Protein AF-A0A7S1SCW0-F1 (afdb_monomer_lite)

Organism: Alexandrium catenella (NCBI:txid2925)

pLDDT: mean 75.14, std 17.39, range [41.94, 94.69]

Sequence (106 aa):
EAFGQMVAASLQNSKWDKRAQALKAVSSVLKGLEVQGRAPPGSTGALGKGLRLHDRTVCWRTGCLLLNLALRDKVIPLRLAALELFLDTFSNSAVGGMPQAEVRLA

Secondary structure (DSSP, 8-state):
-TT-HHHHHHHT-SSHHHHHHHHHHHHHHHHHHHHHHTSPTT---SSSS---HHHHHHHHHHHHHHHHHHTT-S-HHHHHHHHHHHHHHHHTTSSS---HHHHT--

Structure (mmCIF, N/CA/C/O backbone):
data_AF-A0A7S1SCW0-F1
#
_entry.id   AF-A0A7S1SCW0-F1
#
loop_
_atom_site.group_PDB
_atom_site.id
_atom_site.type_symbol
_atom_site.label_atom_id
_atom_site.label_alt_id
_atom_site.label_comp_id
_atom_site.label_asym_id
_atom_site.label_entity_id
_atom_site.label_seq_id
_atom_site.pdbx_PDB_ins_code
_atom_site.Cartn_x
_atom_site.Cartn_y
_atom_site.Cartn_z
_atom_site.occupancy
_atom_site.B_iso_or_equiv
_atom_site.auth_seq_id
_atom_site.auth_comp_id
_atom_site.auth_asym_id
_atom_site.aut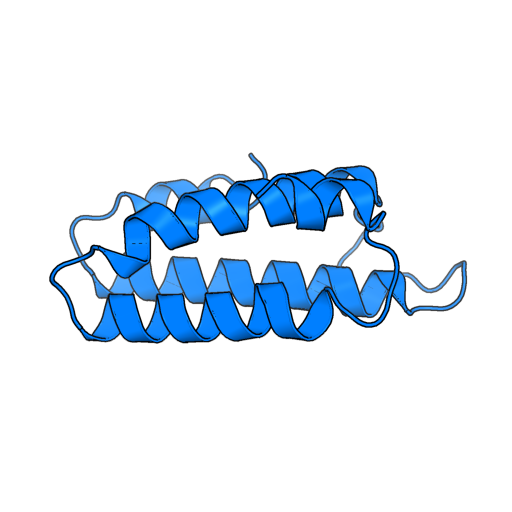h_atom_id
_atom_site.pdbx_PDB_model_num
ATOM 1 N N . GLU A 1 1 ? 1.843 -14.597 0.367 1.00 62.81 1 GLU A N 1
ATOM 2 C CA . GLU A 1 1 ? 3.040 -14.998 -0.407 1.00 62.81 1 GLU A CA 1
ATOM 3 C C . GLU A 1 1 ? 3.759 -13.814 -1.052 1.00 62.81 1 GLU A C 1
ATOM 5 O O . GLU A 1 1 ? 4.902 -13.606 -0.681 1.00 62.81 1 GLU A O 1
ATOM 10 N N . ALA A 1 2 ? 3.116 -12.979 -1.884 1.00 76.25 2 ALA A N 1
ATOM 11 C CA . ALA A 1 2 ? 3.779 -11.880 -2.621 1.00 76.25 2 ALA A CA 1
ATOM 12 C C . ALA A 1 2 ? 4.570 -10.855 -1.771 1.00 76.25 2 ALA A C 1
ATOM 14 O O . ALA A 1 2 ? 5.662 -10.450 -2.149 1.00 76.25 2 ALA A O 1
ATOM 15 N N . PHE A 1 3 ? 4.051 -10.458 -0.604 1.00 79.62 3 PHE A N 1
ATOM 16 C CA . PHE A 1 3 ? 4.689 -9.463 0.281 1.00 79.62 3 PHE A CA 1
ATOM 17 C C . PHE A 1 3 ? 5.248 -10.066 1.582 1.00 79.62 3 PHE A C 1
ATOM 19 O O . PHE A 1 3 ? 5.562 -9.349 2.528 1.00 79.62 3 PHE A O 1
ATOM 26 N N . GLY A 1 4 ? 5.345 -11.397 1.653 1.00 81.12 4 GLY A N 1
ATOM 27 C CA . GLY A 1 4 ? 5.743 -12.116 2.863 1.00 81.12 4 GLY A CA 1
ATOM 28 C C . GLY A 1 4 ? 4.624 -12.284 3.903 1.00 81.12 4 GLY A C 1
ATOM 29 O O . GLY A 1 4 ? 3.615 -11.575 3.917 1.00 81.12 4 GLY A O 1
ATOM 30 N N . GLN A 1 5 ? 4.798 -13.273 4.787 1.00 80.62 5 GLN A N 1
ATOM 31 C CA . GLN A 1 5 ? 3.788 -13.672 5.781 1.00 80.62 5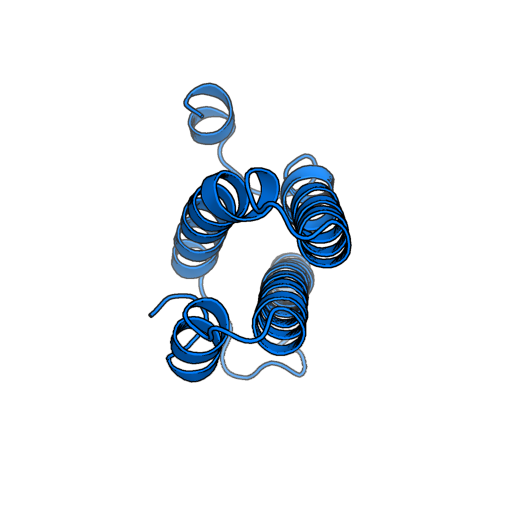 GLN A CA 1
ATOM 32 C C . GLN A 1 5 ? 3.539 -12.599 6.850 1.00 80.62 5 GLN A C 1
ATOM 34 O O . GLN A 1 5 ? 2.412 -12.414 7.304 1.00 80.62 5 GLN A O 1
ATOM 39 N N . MET A 1 6 ? 4.573 -11.838 7.216 1.00 81.06 6 MET A N 1
ATOM 40 C CA . MET A 1 6 ? 4.466 -10.792 8.236 1.00 81.06 6 MET A CA 1
ATOM 41 C C . MET A 1 6 ? 3.570 -9.627 7.786 1.00 81.06 6 MET A C 1
ATOM 43 O O . MET A 1 6 ? 2.768 -9.122 8.574 1.00 81.06 6 MET A O 1
ATOM 47 N N . VAL A 1 7 ? 3.656 -9.231 6.511 1.00 84.38 7 VAL A N 1
ATOM 48 C CA . VAL A 1 7 ? 2.791 -8.192 5.929 1.00 84.38 7 VAL A CA 1
ATOM 49 C C . VAL A 1 7 ? 1.341 -8.671 5.892 1.00 84.38 7 VAL A C 1
ATOM 51 O O . VAL A 1 7 ? 0.450 -7.941 6.321 1.00 84.38 7 VAL A O 1
ATOM 54 N N . ALA A 1 8 ? 1.102 -9.918 5.474 1.00 85.06 8 ALA A N 1
ATOM 55 C CA . ALA A 1 8 ? -0.236 -10.511 5.457 1.00 85.06 8 ALA A CA 1
ATOM 56 C C . ALA A 1 8 ? -0.882 -10.540 6.855 1.00 85.06 8 ALA A C 1
ATOM 58 O O . ALA A 1 8 ? -2.011 -10.080 7.022 1.00 85.06 8 ALA A O 1
ATOM 59 N N . ALA A 1 9 ? -0.144 -10.990 7.875 1.00 88.19 9 ALA A N 1
ATOM 60 C CA . ALA A 1 9 ? -0.621 -10.990 9.259 1.00 88.19 9 ALA A CA 1
ATOM 61 C C . ALA A 1 9 ? -0.920 -9.569 9.776 1.00 88.19 9 ALA A C 1
ATOM 63 O O . ALA A 1 9 ? -1.877 -9.348 10.519 1.00 88.19 9 ALA A O 1
ATOM 64 N N . SER A 1 10 ? -0.115 -8.586 9.366 1.00 89.69 10 SER A N 1
ATOM 65 C CA . SER A 1 10 ? -0.268 -7.190 9.791 1.00 89.69 10 SER A CA 1
ATOM 66 C C . SER A 1 10 ? -1.472 -6.508 9.135 1.00 89.69 10 SER A C 1
ATOM 68 O O . SER A 1 10 ? -2.150 -5.716 9.788 1.00 89.69 10 SER A O 1
ATOM 70 N N . LEU A 1 11 ? -1.795 -6.862 7.886 1.00 88.50 11 LEU A N 1
ATOM 71 C CA . LEU A 1 11 ? -2.991 -6.397 7.171 1.00 88.50 11 LEU A CA 1
ATOM 72 C C . LEU A 1 11 ? -4.297 -6.929 7.777 1.00 88.50 11 LEU A C 1
ATOM 74 O O . LEU A 1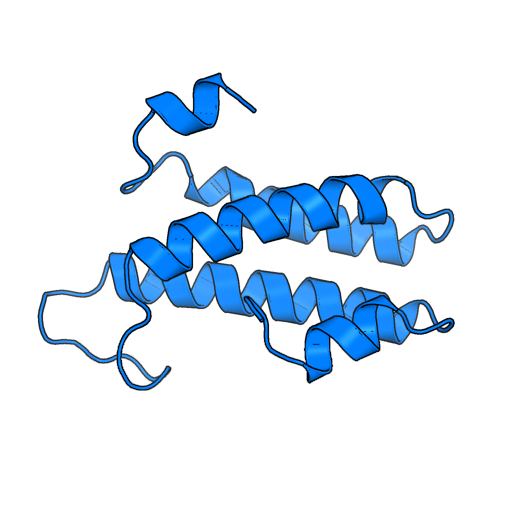 11 ? -5.315 -6.247 7.721 1.00 88.50 11 LEU A O 1
ATOM 78 N N . GLN A 1 12 ? -4.269 -8.112 8.394 1.00 90.12 12 GLN A N 1
ATOM 79 C CA . GLN A 1 12 ? -5.422 -8.690 9.094 1.00 90.12 12 GLN A CA 1
ATOM 80 C C . GLN A 1 12 ? -5.563 -8.194 10.542 1.00 90.12 12 GLN A C 1
ATOM 82 O O . GLN A 1 12 ? -6.497 -8.574 11.247 1.00 90.12 12 GLN A O 1
ATOM 87 N N . ASN A 1 13 ? -4.648 -7.345 11.020 1.00 92.25 13 ASN A N 1
ATOM 88 C CA . ASN A 1 13 ? -4.673 -6.890 12.401 1.00 92.25 13 ASN A CA 1
ATOM 89 C C . ASN A 1 13 ? -5.864 -5.957 12.668 1.00 92.25 13 ASN A C 1
ATOM 91 O O . ASN A 1 13 ? -6.168 -5.067 11.872 1.00 92.25 13 ASN A O 1
ATOM 95 N N . SER A 1 14 ? -6.505 -6.099 13.829 1.00 91.56 14 SER A N 1
ATOM 96 C CA . SER A 1 14 ? -7.601 -5.217 14.249 1.00 91.56 14 SER A CA 1
ATOM 97 C C . SER A 1 14 ? -7.145 -3.771 14.467 1.00 91.56 14 SER A C 1
ATOM 99 O O . SER A 1 14 ? -7.923 -2.839 14.239 1.00 91.56 14 SER A O 1
ATOM 101 N N . LYS A 1 15 ? -5.875 -3.565 14.833 1.00 94.19 15 LYS A N 1
ATOM 102 C CA . LYS A 1 15 ? -5.290 -2.239 15.020 1.00 94.19 15 LYS A CA 1
ATOM 103 C C . LYS A 1 15 ? -4.922 -1.605 13.677 1.00 94.19 15 LYS A C 1
ATOM 105 O O . LYS A 1 15 ? -4.173 -2.175 12.882 1.00 94.19 15 LYS A O 1
ATOM 110 N N . TRP A 1 16 ? -5.470 -0.421 13.419 1.00 93.62 16 TRP A N 1
ATOM 111 C CA . TRP A 1 16 ? -5.337 0.256 12.129 1.00 93.62 16 TRP A CA 1
ATOM 112 C C . TRP A 1 16 ? -3.899 0.699 11.827 1.00 93.62 16 TRP A C 1
ATOM 114 O O . TRP A 1 16 ? -3.502 0.701 10.666 1.00 93.62 16 TRP A O 1
ATOM 124 N N . ASP A 1 17 ? -3.108 1.032 12.849 1.00 93.38 17 ASP A N 1
ATOM 125 C CA . ASP A 1 17 ? -1.711 1.460 12.732 1.00 93.38 17 ASP A CA 1
ATOM 126 C C . ASP A 1 17 ? -0.844 0.346 12.139 1.00 93.38 17 ASP A C 1
ATOM 128 O O . ASP A 1 17 ? -0.049 0.587 11.231 1.00 93.38 17 ASP A O 1
ATOM 132 N N . LYS A 1 18 ? -1.071 -0.899 12.571 1.00 93.81 18 LYS 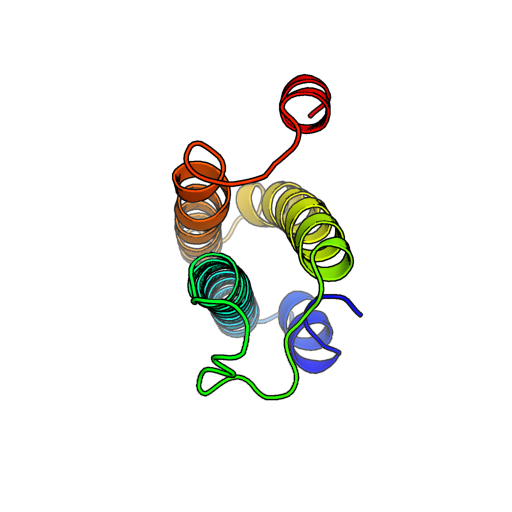A N 1
ATOM 133 C CA . LYS A 1 18 ? -0.393 -2.079 12.022 1.00 93.81 18 LYS A CA 1
ATOM 134 C C . LYS A 1 18 ? -0.766 -2.326 10.565 1.00 93.81 18 LYS A C 1
ATOM 136 O O . LYS A 1 18 ? 0.118 -2.612 9.758 1.00 93.81 18 LYS A O 1
ATOM 141 N N . ARG A 1 19 ? -2.045 -2.158 10.209 1.00 93.81 19 ARG A N 1
ATOM 142 C CA . ARG A 1 19 ? -2.491 -2.247 8.808 1.00 93.81 19 ARG A CA 1
ATOM 143 C C . ARG A 1 19 ? -1.841 -1.157 7.951 1.00 93.81 19 ARG A C 1
ATOM 145 O O . ARG A 1 19 ? -1.372 -1.445 6.856 1.00 93.81 19 ARG A O 1
ATOM 152 N N . ALA A 1 20 ? -1.747 0.071 8.462 1.00 92.94 20 ALA A N 1
ATOM 153 C CA . ALA A 1 20 ? -1.135 1.191 7.749 1.00 92.94 20 ALA A CA 1
ATOM 154 C C . ALA A 1 20 ? 0.372 0.990 7.533 1.00 92.94 20 ALA A C 1
ATOM 156 O O . ALA A 1 20 ? 0.865 1.204 6.428 1.00 92.94 20 ALA A O 1
ATOM 157 N N . GLN A 1 21 ? 1.098 0.517 8.549 1.00 92.31 21 GLN A N 1
ATOM 158 C CA . GLN A 1 21 ? 2.512 0.154 8.409 1.00 92.31 21 GLN A CA 1
ATOM 159 C C . GLN A 1 21 ? 2.713 -0.971 7.388 1.00 92.31 21 GLN A C 1
ATOM 161 O O . GLN A 1 21 ? 3.651 -0.928 6.594 1.00 92.31 21 GLN A O 1
ATOM 166 N N . ALA A 1 22 ? 1.800 -1.944 7.346 1.00 91.69 22 ALA A N 1
ATOM 167 C CA . ALA A 1 22 ? 1.842 -3.010 6.354 1.00 91.69 22 ALA A CA 1
ATOM 168 C C . ALA A 1 22 ? 1.662 -2.479 4.921 1.00 91.69 22 ALA A C 1
ATOM 170 O O . ALA A 1 22 ? 2.419 -2.870 4.036 1.00 91.69 22 ALA A O 1
ATOM 171 N N . LEU A 1 23 ? 0.729 -1.546 4.689 1.00 92.00 23 LEU A N 1
ATOM 172 C CA . LEU A 1 23 ? 0.561 -0.896 3.378 1.00 92.00 23 LEU A CA 1
ATOM 173 C C . LEU A 1 23 ? 1.813 -0.111 2.956 1.00 92.00 23 LEU A C 1
ATOM 175 O O . LEU A 1 23 ? 2.213 -0.167 1.794 1.00 92.00 23 LEU A O 1
ATOM 179 N N . LYS A 1 24 ? 2.482 0.561 3.898 1.00 90.31 24 LYS A N 1
ATOM 180 C CA . LYS A 1 24 ? 3.756 1.249 3.632 1.00 90.31 24 LYS A CA 1
ATOM 181 C C . LYS A 1 24 ? 4.874 0.272 3.274 1.00 90.31 24 LYS A C 1
ATOM 183 O O . LYS A 1 24 ? 5.625 0.524 2.337 1.00 90.31 24 LYS A O 1
ATOM 188 N N . ALA A 1 25 ? 4.954 -0.869 3.958 1.00 87.31 25 ALA A N 1
ATOM 189 C CA . ALA A 1 25 ? 5.903 -1.926 3.616 1.00 87.31 25 ALA A CA 1
ATOM 190 C C . ALA A 1 25 ? 5.660 -2.479 2.199 1.00 87.31 25 ALA A C 1
ATOM 192 O O . ALA A 1 25 ? 6.616 -2.692 1.457 1.00 87.31 25 ALA A O 1
ATOM 193 N N . VAL A 1 26 ? 4.393 -2.643 1.795 1.00 88.50 26 VAL A N 1
ATOM 194 C CA . VAL A 1 26 ? 4.021 -3.024 0.421 1.00 88.50 26 VAL A CA 1
ATOM 195 C C . VAL A 1 26 ? 4.518 -1.991 -0.594 1.00 88.50 26 VAL A C 1
ATOM 197 O O . VAL A 1 26 ? 5.150 -2.372 -1.578 1.00 88.50 26 VAL A O 1
ATOM 200 N N . SER A 1 27 ? 4.299 -0.696 -0.341 1.00 86.25 27 SER A N 1
ATOM 201 C CA . SER A 1 27 ? 4.817 0.379 -1.202 1.00 86.25 27 SER A CA 1
ATOM 202 C C . SER A 1 27 ? 6.346 0.311 -1.341 1.00 86.25 27 SER A C 1
ATOM 204 O O . SER A 1 27 ? 6.867 0.343 -2.457 1.00 86.25 27 SER A O 1
ATOM 206 N N . SER A 1 28 ? 7.077 0.116 -0.238 1.00 83.25 28 SER A N 1
ATOM 207 C CA . SER A 1 28 ? 8.539 -0.033 -0.268 1.00 83.25 28 SER A CA 1
ATOM 208 C C . SER A 1 28 ? 9.002 -1.226 -1.109 1.00 83.25 28 SER A C 1
ATOM 210 O O . SER A 1 28 ? 9.988 -1.108 -1.835 1.00 83.25 28 SER A O 1
ATOM 212 N N . VAL A 1 29 ? 8.290 -2.359 -1.059 1.00 82.00 29 VAL A N 1
ATOM 213 C CA . VAL A 1 29 ? 8.586 -3.520 -1.917 1.00 82.00 29 VAL A CA 1
ATOM 214 C C . VAL A 1 29 ? 8.362 -3.175 -3.389 1.00 82.00 29 VAL A C 1
ATOM 216 O O . VAL A 1 29 ? 9.235 -3.443 -4.211 1.00 82.00 29 VAL A O 1
ATOM 219 N N . LEU A 1 30 ? 7.239 -2.535 -3.731 1.00 78.38 30 LEU A N 1
ATOM 220 C CA . LEU A 1 30 ? 6.941 -2.133 -5.111 1.00 78.38 30 LEU A CA 1
ATOM 221 C C . LEU A 1 30 ? 7.976 -1.136 -5.662 1.00 78.38 30 LEU A C 1
ATOM 223 O O . LEU A 1 30 ? 8.425 -1.294 -6.797 1.00 78.38 30 LEU A O 1
ATOM 227 N N . LYS A 1 31 ? 8.425 -0.176 -4.845 1.00 76.94 31 LYS A N 1
ATOM 228 C CA . LYS A 1 31 ? 9.520 0.752 -5.185 1.00 76.94 31 LYS A CA 1
ATOM 229 C C . LYS A 1 31 ? 10.859 0.032 -5.350 1.00 76.94 31 LYS A C 1
ATOM 231 O O . LYS A 1 31 ? 11.594 0.299 -6.296 1.00 76.94 31 LYS A O 1
ATOM 236 N N . GLY A 1 32 ? 11.179 -0.912 -4.464 1.00 70.81 32 GLY A N 1
ATOM 237 C CA . GLY A 1 32 ? 12.399 -1.719 -4.561 1.00 70.81 32 GLY A CA 1
ATOM 238 C C . GLY A 1 32 ? 12.463 -2.545 -5.851 1.00 70.81 32 GLY A C 1
ATOM 239 O O . GLY A 1 32 ? 13.508 -2.595 -6.501 1.00 70.81 32 GLY A O 1
ATOM 240 N N . LEU A 1 33 ? 11.330 -3.126 -6.261 1.00 67.50 33 LEU A N 1
ATOM 241 C CA . LEU A 1 33 ? 11.192 -3.850 -7.529 1.00 67.50 33 LEU A CA 1
ATOM 242 C C . LEU A 1 33 ? 11.430 -2.949 -8.748 1.00 67.50 33 LEU A C 1
ATOM 244 O O . LEU A 1 33 ? 12.007 -3.385 -9.744 1.00 67.50 33 LEU A O 1
ATOM 248 N N . GLU A 1 34 ? 11.007 -1.688 -8.681 1.00 64.31 34 GLU A N 1
ATOM 249 C CA . GLU A 1 34 ? 11.241 -0.718 -9.748 1.00 64.31 34 GLU A CA 1
ATOM 250 C C . GLU A 1 34 ? 12.725 -0.368 -9.896 1.00 64.31 34 GLU A C 1
ATOM 252 O O . GLU A 1 34 ? 13.257 -0.394 -11.008 1.00 64.31 34 GLU A O 1
ATOM 257 N N . VAL A 1 35 ? 13.403 -0.074 -8.783 1.00 61.88 35 VAL A N 1
ATOM 258 C CA . VAL A 1 35 ? 14.833 0.273 -8.784 1.00 61.88 35 VAL A CA 1
ATOM 259 C C . VAL A 1 35 ? 15.667 -0.867 -9.377 1.00 61.88 35 VAL A C 1
ATOM 261 O O . VAL A 1 35 ? 16.581 -0.611 -10.158 1.00 61.88 35 VAL A O 1
ATOM 264 N N . GLN A 1 36 ? 15.319 -2.124 -9.083 1.00 59.59 36 GLN A N 1
ATOM 265 C CA . GLN A 1 36 ? 15.975 -3.291 -9.683 1.00 59.59 36 GLN A CA 1
ATOM 266 C C . GLN A 1 36 ? 15.675 -3.448 -11.178 1.00 59.59 36 GLN A C 1
ATOM 268 O O . GLN A 1 36 ? 16.577 -3.775 -11.943 1.00 59.59 36 GLN A O 1
ATOM 273 N N . GLY A 1 37 ? 14.442 -3.177 -11.616 1.00 57.81 37 GLY A N 1
ATOM 274 C CA . GLY A 1 37 ? 14.059 -3.248 -13.031 1.00 57.81 37 GLY A CA 1
ATOM 275 C C . GLY A 1 37 ? 14.721 -2.190 -13.924 1.00 57.81 37 GLY A C 1
ATOM 276 O O . GLY A 1 37 ? 14.738 -2.354 -15.141 1.00 57.81 37 GLY A O 1
ATOM 277 N N . ARG A 1 38 ? 15.265 -1.116 -13.334 1.00 57.88 38 ARG A N 1
ATOM 278 C CA . ARG A 1 38 ? 16.032 -0.063 -14.025 1.00 57.88 38 ARG A CA 1
ATOM 279 C C . ARG A 1 38 ? 17.550 -0.246 -13.919 1.00 57.88 38 ARG A C 1
ATOM 281 O O . ARG A 1 38 ? 18.293 0.519 -14.531 1.00 57.88 38 ARG A O 1
ATOM 288 N N . ALA A 1 39 ? 18.021 -1.211 -13.131 1.00 55.94 39 ALA A N 1
ATOM 289 C CA . ALA A 1 39 ? 19.444 -1.438 -12.939 1.00 55.94 39 ALA A CA 1
ATOM 290 C C . ALA A 1 39 ? 20.052 -2.146 -14.169 1.00 55.94 39 ALA A C 1
ATOM 292 O O . ALA A 1 39 ? 19.399 -3.008 -14.764 1.00 55.94 39 ALA A O 1
ATOM 293 N N . PRO A 1 40 ? 21.293 -1.809 -14.570 1.00 54.88 40 PRO A N 1
ATOM 294 C CA . PRO A 1 40 ? 21.963 -2.506 -15.660 1.00 54.88 40 PRO A CA 1
ATOM 295 C C . PRO A 1 40 ? 22.079 -4.013 -15.356 1.00 54.88 40 PRO A C 1
ATOM 297 O O . PRO A 1 40 ? 22.236 -4.388 -14.185 1.00 54.88 40 PRO A O 1
ATOM 300 N N . PRO A 1 41 ? 22.012 -4.888 -16.380 1.00 53.12 41 PRO A N 1
ATOM 301 C CA . PRO A 1 41 ? 22.098 -6.334 -16.193 1.00 53.12 41 PRO A CA 1
ATOM 302 C C . PRO A 1 41 ? 23.348 -6.701 -15.381 1.00 53.12 41 PRO A C 1
ATOM 304 O O . PRO A 1 41 ? 24.458 -6.340 -15.759 1.00 53.12 41 PRO A O 1
ATOM 307 N N . GLY A 1 42 ? 23.171 -7.393 -14.251 1.00 54.34 42 GLY A N 1
ATOM 308 C CA . GLY A 1 42 ? 24.266 -7.779 -13.347 1.00 54.34 42 GLY A CA 1
ATOM 309 C C . GLY A 1 42 ? 24.425 -6.914 -12.090 1.00 54.34 42 GLY A C 1
ATOM 310 O O . GLY A 1 42 ? 25.170 -7.298 -11.192 1.00 54.34 42 GLY A O 1
ATOM 311 N N . SER A 1 43 ? 23.695 -5.802 -11.961 1.00 53.59 43 SER A N 1
ATOM 312 C CA . SER A 1 43 ? 23.653 -5.020 -10.720 1.00 53.59 43 SER A CA 1
ATOM 313 C C . SER A 1 43 ? 22.630 -5.607 -9.740 1.00 53.59 43 SER A C 1
ATOM 315 O O . SER A 1 43 ? 21.429 -5.348 -9.818 1.00 53.59 43 SER A O 1
ATOM 317 N N . THR A 1 44 ? 23.090 -6.429 -8.797 1.00 51.78 44 THR A N 1
ATOM 318 C CA . THR A 1 44 ? 22.293 -6.806 -7.621 1.00 51.78 44 THR A CA 1
ATOM 319 C C . THR A 1 44 ? 22.352 -5.673 -6.599 1.00 51.78 44 THR A C 1
ATOM 321 O O . THR A 1 44 ? 23.245 -5.641 -5.755 1.00 51.78 44 THR A O 1
ATOM 324 N N . GLY A 1 45 ? 21.417 -4.722 -6.683 1.00 49.06 45 GLY A N 1
ATOM 325 C CA . GLY A 1 45 ? 21.201 -3.736 -5.618 1.00 49.06 45 GLY A CA 1
ATOM 326 C C . GLY A 1 45 ? 20.860 -4.396 -4.270 1.00 49.06 45 GLY A C 1
ATOM 327 O O . GLY A 1 45 ? 20.565 -5.587 -4.218 1.00 49.06 45 GLY A O 1
ATOM 328 N N . ALA A 1 46 ? 20.863 -3.612 -3.185 1.00 47.34 46 ALA A N 1
ATOM 329 C CA . ALA A 1 46 ? 20.817 -4.043 -1.773 1.00 47.34 46 ALA A CA 1
ATOM 330 C C . ALA A 1 46 ? 19.657 -4.976 -1.336 1.00 47.34 46 ALA A C 1
ATOM 332 O O . ALA A 1 46 ? 19.651 -5.467 -0.209 1.00 47.34 46 ALA A O 1
ATOM 333 N N . LEU A 1 47 ? 18.687 -5.253 -2.206 1.00 47.97 47 LEU A N 1
ATOM 334 C CA . LEU A 1 47 ? 17.666 -6.283 -2.019 1.00 47.97 47 LEU A CA 1
ATOM 335 C C . LEU A 1 47 ? 18.161 -7.560 -2.721 1.00 47.97 47 LEU A C 1
ATOM 337 O O . LEU A 1 47 ? 18.164 -7.637 -3.945 1.00 47.97 47 LEU A O 1
ATOM 341 N N . GLY A 1 48 ? 18.666 -8.530 -1.954 1.00 47.91 48 GLY A N 1
ATOM 342 C CA . GLY A 1 48 ? 19.334 -9.736 -2.467 1.00 47.91 48 GLY A CA 1
ATOM 343 C C . GLY A 1 48 ? 18.572 -10.507 -3.560 1.00 47.91 48 GLY A C 1
ATOM 344 O O . GLY A 1 48 ? 17.359 -10.391 -3.671 1.00 47.91 48 GLY A O 1
ATOM 345 N N . LYS A 1 49 ? 19.323 -11.291 -4.360 1.00 52.47 49 LYS A N 1
ATOM 346 C CA . LYS A 1 49 ? 18.882 -12.170 -5.475 1.00 52.47 49 LYS A CA 1
ATOM 347 C C . LYS A 1 49 ? 17.586 -11.703 -6.160 1.00 52.47 49 LYS A C 1
ATOM 349 O O . LYS A 1 49 ? 16.500 -12.142 -5.804 1.00 52.47 49 LYS A O 1
ATOM 354 N N . GLY A 1 50 ? 17.770 -10.842 -7.165 1.00 53.44 50 GLY A N 1
ATOM 355 C CA . GLY A 1 50 ? 16.741 -10.148 -7.942 1.00 53.44 50 GLY A CA 1
ATOM 356 C C . GLY A 1 50 ? 15.417 -10.896 -8.099 1.00 53.44 50 GLY A C 1
ATOM 357 O O . GLY A 1 50 ? 15.353 -11.959 -8.721 1.00 53.44 50 GLY A O 1
ATOM 358 N N . LEU A 1 51 ? 14.369 -10.283 -7.551 1.00 55.28 51 LEU A N 1
ATOM 359 C CA . LEU A 1 51 ? 12.980 -10.633 -7.823 1.00 55.28 51 LEU A CA 1
ATOM 360 C C . LEU A 1 51 ? 12.733 -10.516 -9.334 1.00 55.28 51 LEU A C 1
ATOM 362 O O . LEU A 1 51 ? 13.121 -9.537 -9.976 1.00 55.28 51 LEU A O 1
ATOM 366 N N . ARG A 1 52 ? 12.143 -11.554 -9.925 1.00 60.19 52 ARG A N 1
ATOM 367 C CA . ARG A 1 52 ? 11.968 -11.679 -11.377 1.00 60.19 52 ARG A CA 1
ATOM 368 C C . ARG A 1 52 ? 10.800 -10.810 -11.853 1.00 60.19 52 ARG A C 1
ATOM 370 O O . ARG A 1 52 ? 9.919 -10.448 -11.080 1.00 60.19 52 ARG A O 1
ATOM 377 N N . LEU A 1 53 ? 10.723 -10.544 -13.162 1.00 59.38 53 LEU A N 1
ATOM 378 C CA . LEU A 1 53 ? 9.572 -9.853 -13.777 1.00 59.38 53 LEU A CA 1
ATOM 379 C C . LEU A 1 53 ? 8.224 -10.514 -13.430 1.00 59.38 53 LEU A C 1
ATOM 381 O O . LEU A 1 53 ? 7.237 -9.814 -13.226 1.00 59.38 53 LEU A O 1
ATOM 385 N N . HIS A 1 54 ? 8.194 -11.845 -13.301 1.00 61.97 54 HIS A N 1
ATOM 386 C CA . HIS A 1 54 ? 7.014 -12.583 -12.839 1.00 61.97 54 HIS A CA 1
ATOM 387 C C . HIS A 1 54 ? 6.559 -12.134 -11.440 1.00 61.97 54 HIS A C 1
ATOM 389 O O . HIS A 1 54 ? 5.375 -11.874 -11.225 1.00 61.97 54 HIS A O 1
ATOM 395 N N . ASP A 1 55 ? 7.508 -11.947 -10.521 1.00 72.06 55 ASP A N 1
ATOM 396 C CA . ASP A 1 55 ? 7.234 -11.490 -9.159 1.00 72.06 55 ASP A CA 1
ATOM 397 C C . ASP A 1 55 ? 6.702 -10.051 -9.161 1.00 72.06 55 ASP A C 1
ATOM 399 O O . ASP A 1 55 ? 5.841 -9.703 -8.355 1.00 72.06 55 ASP A O 1
ATOM 403 N N . ARG A 1 56 ? 7.126 -9.222 -10.127 1.00 73.81 56 ARG A N 1
ATOM 404 C CA . ARG A 1 56 ? 6.612 -7.855 -10.303 1.00 73.81 56 ARG A CA 1
ATOM 405 C C . ARG A 1 56 ? 5.131 -7.835 -10.687 1.00 73.81 56 ARG A C 1
ATOM 407 O O . ARG A 1 56 ? 4.369 -7.103 -10.057 1.00 73.81 56 ARG A O 1
ATOM 414 N N . THR A 1 57 ? 4.705 -8.638 -11.664 1.00 76.88 57 THR A N 1
ATOM 415 C CA . THR A 1 57 ? 3.286 -8.722 -12.064 1.00 76.88 57 THR A CA 1
ATOM 416 C C . THR A 1 57 ? 2.416 -9.261 -10.928 1.00 76.88 57 THR A C 1
ATOM 418 O O . THR A 1 57 ? 1.338 -8.726 -10.665 1.00 76.88 57 THR A O 1
ATOM 421 N N . VAL A 1 58 ? 2.891 -10.282 -10.207 1.00 83.12 58 VAL A N 1
ATOM 422 C CA . VAL A 1 58 ? 2.177 -10.851 -9.053 1.00 83.12 58 VAL A CA 1
ATOM 423 C C . VAL A 1 58 ? 2.044 -9.827 -7.921 1.00 83.12 58 VAL A C 1
ATOM 425 O O . VAL A 1 58 ? 0.947 -9.648 -7.382 1.00 83.12 58 VAL A O 1
ATOM 428 N N . CYS A 1 59 ? 3.119 -9.107 -7.589 1.00 82.75 59 CYS A N 1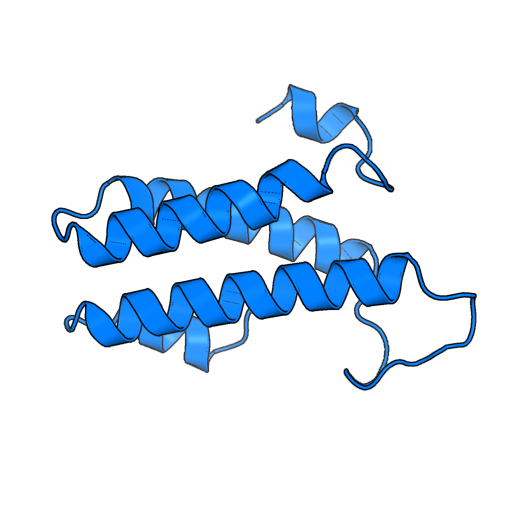
ATOM 429 C CA . CYS A 1 59 ? 3.095 -8.034 -6.595 1.00 82.75 59 CYS A CA 1
ATOM 430 C C . CYS A 1 59 ? 2.163 -6.893 -7.011 1.00 82.75 59 CYS A C 1
ATOM 432 O O . CYS A 1 59 ? 1.384 -6.427 -6.185 1.00 82.75 59 CYS A O 1
ATOM 434 N N . TRP A 1 60 ? 2.173 -6.482 -8.281 1.00 82.44 60 TRP A N 1
ATOM 435 C CA . TRP A 1 60 ? 1.274 -5.439 -8.778 1.00 82.44 60 TRP A CA 1
ATOM 436 C C . TRP A 1 60 ? -0.200 -5.843 -8.645 1.00 82.44 60 TRP A C 1
ATOM 438 O O . TRP A 1 60 ? -0.966 -5.137 -7.991 1.00 82.44 60 TRP A O 1
ATOM 448 N N . ARG A 1 61 ? -0.587 -7.024 -9.152 1.00 85.50 61 ARG A N 1
ATOM 449 C CA . ARG A 1 61 ? -1.967 -7.538 -9.039 1.00 85.50 61 ARG A CA 1
ATOM 450 C C . ARG A 1 61 ? -2.411 -7.654 -7.582 1.00 85.50 61 ARG A C 1
ATOM 452 O O . ARG A 1 61 ? -3.516 -7.248 -7.228 1.00 85.50 61 ARG A O 1
ATOM 459 N N . THR A 1 62 ? -1.535 -8.174 -6.722 1.00 87.44 62 THR A N 1
ATOM 460 C CA . THR A 1 62 ? -1.813 -8.270 -5.282 1.00 87.44 62 THR A CA 1
ATOM 461 C C . THR A 1 62 ? -1.965 -6.878 -4.660 1.00 87.44 62 THR A C 1
ATOM 463 O O . THR A 1 62 ? -2.857 -6.671 -3.843 1.00 87.44 62 THR A O 1
ATOM 466 N N . GLY A 1 63 ? -1.153 -5.904 -5.079 1.00 88.50 63 GLY A N 1
ATOM 467 C CA . GLY A 1 63 ? -1.278 -4.500 -4.690 1.00 88.50 63 GLY A CA 1
ATOM 468 C C . GLY A 1 63 ? -2.636 -3.902 -5.065 1.00 88.50 63 GLY A C 1
ATOM 469 O O . GLY A 1 63 ? -3.281 -3.291 -4.217 1.00 88.50 63 GLY A O 1
ATOM 470 N N . CYS A 1 64 ? -3.129 -4.149 -6.282 1.00 89.31 64 CYS A N 1
ATOM 471 C CA . CYS A 1 64 ? -4.462 -3.712 -6.716 1.00 89.31 64 CYS A CA 1
ATOM 472 C C . CYS A 1 64 ? -5.585 -4.307 -5.851 1.00 89.31 64 CYS A C 1
ATOM 474 O O . CYS A 1 64 ? -6.497 -3.590 -5.436 1.00 89.31 64 CYS A O 1
ATOM 476 N N . LEU A 1 65 ? -5.501 -5.600 -5.517 1.00 90.06 65 LEU A N 1
ATOM 477 C CA . LEU A 1 65 ? -6.465 -6.246 -4.619 1.00 90.06 65 LEU A CA 1
ATOM 478 C C . LEU A 1 65 ? -6.438 -5.629 -3.213 1.00 90.06 65 LEU A C 1
ATOM 480 O O . LEU A 1 65 ? -7.492 -5.390 -2.621 1.00 90.06 65 LEU A O 1
ATOM 484 N N . LEU A 1 66 ? -5.247 -5.324 -2.690 1.00 89.56 66 LEU A N 1
ATOM 485 C CA . LEU A 1 66 ? -5.092 -4.652 -1.399 1.00 89.56 66 LEU A CA 1
ATOM 486 C C . LEU A 1 66 ? -5.664 -3.233 -1.415 1.00 89.56 66 LEU A C 1
ATOM 488 O O . LEU A 1 66 ? -6.332 -2.842 -0.460 1.00 89.56 66 LEU A O 1
ATOM 492 N N . LEU A 1 67 ? -5.456 -2.483 -2.497 1.00 91.06 67 LEU A N 1
ATOM 493 C CA . LEU A 1 67 ? -6.015 -1.143 -2.674 1.00 91.06 67 LEU A CA 1
ATOM 494 C C . LEU A 1 67 ? -7.544 -1.155 -2.666 1.00 91.06 67 LEU A C 1
ATOM 496 O O . LEU A 1 67 ? -8.149 -0.343 -1.965 1.00 91.06 67 LEU A O 1
ATOM 500 N N . ASN A 1 68 ? -8.169 -2.107 -3.366 1.00 90.56 68 ASN A N 1
ATOM 501 C CA . ASN A 1 68 ? -9.627 -2.257 -3.380 1.00 90.56 68 ASN A CA 1
ATOM 502 C C . ASN A 1 68 ? -10.210 -2.449 -1.966 1.00 90.56 68 ASN A C 1
ATOM 504 O O . ASN A 1 68 ? -11.283 -1.936 -1.650 1.00 90.56 68 ASN A O 1
ATOM 508 N N . LEU A 1 69 ? -9.488 -3.154 -1.092 1.00 90.12 69 LEU A N 1
ATOM 509 C CA . LEU A 1 69 ? -9.886 -3.331 0.304 1.00 90.12 69 LEU A CA 1
ATOM 510 C C . LEU A 1 69 ? -9.594 -2.079 1.144 1.00 90.12 69 LEU A C 1
ATOM 512 O O . LEU A 1 69 ? -10.476 -1.574 1.837 1.00 90.12 69 LEU A O 1
ATOM 516 N N . ALA A 1 70 ? -8.370 -1.557 1.078 1.00 91.06 70 ALA A N 1
ATOM 517 C CA . ALA A 1 70 ? -7.899 -0.501 1.970 1.00 91.06 70 ALA A CA 1
ATOM 518 C C . ALA A 1 70 ? -8.557 0.865 1.706 1.00 91.06 70 ALA A C 1
ATOM 520 O O . ALA A 1 70 ? -8.823 1.612 2.648 1.00 91.06 70 ALA A O 1
ATOM 521 N N . LEU A 1 71 ? -8.900 1.180 0.451 1.00 91.56 71 LEU A N 1
ATOM 522 C CA . LEU A 1 71 ? -9.605 2.421 0.097 1.00 91.56 71 LEU A CA 1
ATOM 523 C C . LEU A 1 71 ? -11.037 2.484 0.653 1.00 91.56 71 LEU A C 1
ATOM 525 O O . LEU A 1 71 ? -11.614 3.575 0.760 1.00 91.56 71 LEU A O 1
ATOM 529 N N . ARG A 1 72 ? -11.596 1.328 1.030 1.00 90.81 72 ARG A N 1
ATOM 530 C CA . ARG A 1 72 ? -12.933 1.173 1.618 1.00 90.81 72 ARG A CA 1
ATOM 531 C C . ARG A 1 72 ? -12.910 1.089 3.147 1.00 90.81 72 ARG A C 1
ATOM 533 O O . ARG A 1 72 ? -13.975 0.965 3.748 1.00 90.81 72 ARG A O 1
ATOM 540 N N . ASP A 1 73 ? -11.740 1.154 3.785 1.00 90.19 73 ASP A N 1
ATOM 541 C CA . ASP A 1 73 ? -11.659 1.151 5.248 1.00 90.19 73 ASP A CA 1
ATOM 542 C C . ASP A 1 73 ? -12.262 2.449 5.819 1.00 90.19 73 ASP A C 1
ATOM 544 O O . ASP A 1 73 ? -12.146 3.531 5.241 1.00 90.19 73 ASP A O 1
ATOM 548 N N . LYS A 1 74 ? -12.924 2.342 6.973 1.00 92.12 74 LYS A N 1
ATOM 549 C CA . LYS A 1 74 ? -13.532 3.471 7.693 1.00 92.12 74 LYS A CA 1
ATOM 550 C C . LYS A 1 74 ? -12.502 4.373 8.381 1.00 92.12 74 LYS A C 1
ATOM 552 O O . LYS A 1 74 ? -12.825 5.491 8.772 1.00 92.12 74 LYS A O 1
ATOM 557 N N . VAL A 1 75 ? -11.276 3.889 8.568 1.00 94.69 75 VAL A N 1
ATOM 558 C CA . VAL A 1 75 ? -10.199 4.605 9.252 1.00 94.69 75 VAL A CA 1
ATOM 559 C C . VAL A 1 75 ? -9.442 5.488 8.259 1.00 94.69 75 VAL A C 1
ATOM 561 O O . VAL A 1 75 ? -8.697 4.992 7.415 1.00 94.69 75 VAL A O 1
ATOM 564 N N . ILE A 1 76 ? -9.592 6.812 8.390 1.00 93.75 76 ILE A N 1
ATOM 565 C CA . ILE A 1 76 ? -8.990 7.809 7.482 1.00 93.75 76 ILE A CA 1
ATOM 566 C C . ILE A 1 76 ? -7.472 7.614 7.298 1.00 93.75 76 ILE A C 1
ATOM 568 O O . ILE A 1 76 ? -7.044 7.540 6.147 1.00 93.75 76 ILE A O 1
ATOM 572 N N . PRO A 1 77 ? -6.648 7.457 8.357 1.00 93.06 77 PRO A N 1
ATOM 573 C CA . PRO A 1 77 ? -5.217 7.195 8.188 1.00 93.06 77 PRO A CA 1
ATOM 574 C C . PRO A 1 77 ? -4.885 5.985 7.306 1.00 93.06 77 PRO A C 1
ATOM 576 O O . PRO A 1 77 ? -3.893 6.011 6.581 1.00 93.06 77 PRO A O 1
ATOM 579 N N . LEU A 1 78 ? -5.714 4.934 7.332 1.00 93.69 78 LEU A N 1
ATOM 580 C CA . LEU A 1 78 ? -5.501 3.772 6.475 1.00 93.69 78 LEU A CA 1
ATOM 581 C C . LEU A 1 78 ? -5.810 4.093 5.012 1.00 93.69 78 LEU A C 1
ATOM 583 O O . LEU A 1 78 ? -5.074 3.663 4.128 1.00 93.69 78 LEU A O 1
ATOM 587 N N . ARG A 1 79 ? -6.850 4.895 4.756 1.00 94.06 79 ARG A N 1
ATOM 588 C CA . ARG A 1 79 ? -7.179 5.369 3.405 1.00 94.06 79 ARG A CA 1
ATOM 589 C C . ARG A 1 79 ? -6.080 6.264 2.837 1.00 94.06 79 ARG A C 1
ATOM 591 O O . ARG A 1 79 ? -5.778 6.153 1.657 1.00 94.06 79 ARG A O 1
ATOM 598 N N . LEU A 1 80 ? -5.459 7.106 3.666 1.00 93.75 80 LEU A N 1
ATOM 599 C CA . LEU A 1 80 ? -4.312 7.921 3.250 1.00 93.75 80 LEU A CA 1
ATOM 600 C C . LEU A 1 80 ? -3.108 7.044 2.884 1.00 93.75 80 LEU A C 1
ATOM 602 O O . LEU A 1 80 ? -2.541 7.220 1.812 1.00 93.75 80 LEU A O 1
ATOM 606 N N . ALA A 1 81 ? -2.780 6.040 3.703 1.00 92.69 81 ALA A N 1
ATOM 607 C CA . ALA A 1 81 ? -1.729 5.074 3.369 1.00 92.69 81 ALA A CA 1
ATOM 608 C C . ALA A 1 81 ? -2.055 4.266 2.095 1.00 92.69 81 ALA A C 1
ATOM 610 O O . ALA A 1 81 ? -1.167 3.945 1.308 1.00 92.69 81 ALA A O 1
ATOM 611 N N . ALA A 1 82 ? -3.332 3.951 1.862 1.00 93.38 82 ALA A N 1
ATOM 612 C CA . ALA A 1 82 ? -3.783 3.318 0.627 1.00 93.38 82 ALA A CA 1
ATOM 613 C C . ALA A 1 82 ? -3.660 4.258 -0.583 1.00 93.38 82 ALA A C 1
ATOM 615 O O . ALA A 1 82 ? -3.293 3.811 -1.663 1.00 93.38 82 ALA A O 1
ATOM 616 N N . LEU A 1 83 ? -3.923 5.556 -0.418 1.00 92.06 83 LEU A N 1
ATOM 617 C CA . LEU A 1 83 ? -3.724 6.547 -1.473 1.00 92.06 83 LEU A CA 1
ATOM 618 C C . LEU A 1 83 ? -2.237 6.704 -1.823 1.00 92.06 83 LEU A C 1
ATOM 620 O O . LEU A 1 83 ? -1.899 6.737 -3.002 1.00 92.06 83 LEU A O 1
ATOM 624 N N . GLU A 1 84 ? -1.348 6.736 -0.827 1.00 90.50 84 GLU A N 1
ATOM 625 C CA . GLU A 1 84 ? 0.108 6.704 -1.047 1.00 90.50 84 GLU A CA 1
ATOM 626 C C . GLU A 1 84 ? 0.504 5.461 -1.857 1.00 90.50 84 GLU A C 1
ATOM 628 O O . GLU A 1 84 ? 1.159 5.571 -2.892 1.00 90.50 84 GLU A O 1
ATOM 633 N N . LEU A 1 85 ? 0.013 4.283 -1.451 1.00 89.44 85 LEU A N 1
ATOM 634 C CA . LEU A 1 85 ? 0.233 3.039 -2.185 1.00 89.44 85 LEU A CA 1
ATOM 635 C C . LEU A 1 85 ? -0.316 3.102 -3.620 1.00 89.44 85 LEU A C 1
ATOM 637 O O . LEU A 1 85 ? 0.327 2.584 -4.532 1.00 89.44 85 LEU A O 1
ATOM 641 N N . PHE A 1 86 ? -1.476 3.725 -3.845 1.00 90.44 86 PHE A N 1
ATOM 642 C CA . PHE A 1 86 ? -2.046 3.911 -5.181 1.00 90.44 86 PHE A CA 1
ATOM 643 C C . PHE A 1 86 ? -1.110 4.750 -6.054 1.00 90.44 86 PHE A C 1
ATOM 645 O O . PHE A 1 86 ? -0.736 4.317 -7.145 1.00 90.44 86 PHE A O 1
ATOM 652 N N . LEU A 1 87 ? -0.675 5.909 -5.557 1.00 87.56 87 LEU A N 1
ATOM 653 C CA . LEU A 1 87 ? 0.258 6.775 -6.274 1.00 87.56 87 LEU A CA 1
ATOM 654 C C . LEU A 1 87 ? 1.548 6.024 -6.609 1.00 87.56 87 LEU A C 1
ATOM 656 O O . LEU A 1 87 ? 1.983 6.051 -7.756 1.00 87.56 87 LEU A O 1
ATOM 660 N N . ASP A 1 88 ? 2.106 5.283 -5.658 1.00 83.50 88 ASP A N 1
ATOM 661 C CA . ASP A 1 88 ? 3.335 4.516 -5.861 1.00 83.50 88 ASP A CA 1
ATOM 662 C C . ASP A 1 88 ? 3.164 3.346 -6.847 1.00 83.50 88 ASP A C 1
ATOM 664 O O . ASP A 1 88 ? 4.072 3.032 -7.617 1.00 83.50 88 ASP A O 1
ATOM 668 N N . THR A 1 89 ? 1.995 2.704 -6.855 1.00 81.62 89 THR A N 1
ATOM 669 C CA . THR A 1 89 ? 1.698 1.566 -7.740 1.00 81.62 89 THR A CA 1
ATOM 670 C C . THR A 1 89 ? 1.482 2.018 -9.185 1.00 81.62 89 THR A C 1
ATOM 672 O O . THR A 1 89 ? 1.947 1.360 -10.118 1.00 81.62 89 THR A O 1
ATOM 675 N N . PHE A 1 90 ? 0.785 3.141 -9.385 1.00 81.00 90 PHE A N 1
ATOM 676 C CA . PHE A 1 90 ? 0.333 3.578 -10.707 1.00 81.00 90 PHE A CA 1
ATOM 677 C C . PHE A 1 90 ? 1.213 4.654 -11.345 1.00 81.00 90 PHE A C 1
ATOM 679 O O . PHE A 1 90 ? 1.392 4.608 -12.563 1.00 81.00 90 PHE A O 1
ATOM 686 N N . SER A 1 91 ? 1.852 5.543 -10.575 1.00 73.50 91 SER A N 1
ATOM 687 C CA . SER A 1 91 ? 2.774 6.550 -11.144 1.00 73.50 91 SER A CA 1
ATOM 688 C C . SER A 1 91 ? 3.976 5.902 -11.838 1.00 73.50 91 SER A C 1
ATOM 690 O O . SER A 1 91 ? 4.503 6.433 -12.811 1.00 73.50 91 SER A O 1
ATOM 692 N N . ASN A 1 92 ? 4.357 4.702 -11.395 1.00 58.50 92 ASN A N 1
ATOM 693 C CA . ASN A 1 92 ? 5.510 3.966 -11.913 1.00 58.50 92 ASN A CA 1
ATOM 694 C C . ASN A 1 92 ? 5.147 2.946 -13.010 1.00 58.50 92 ASN A C 1
ATOM 696 O O . ASN A 1 92 ? 6.028 2.359 -13.641 1.00 58.50 92 ASN A O 1
ATOM 700 N N . SER A 1 93 ? 3.853 2.737 -13.277 1.00 55.59 93 SER A N 1
ATOM 701 C CA . SER A 1 93 ? 3.375 1.813 -14.318 1.00 55.59 93 SER A CA 1
ATOM 702 C C . SER A 1 93 ? 3.529 2.367 -15.743 1.00 55.59 93 SER A C 1
ATOM 704 O O . SER A 1 93 ? 3.610 1.594 -16.696 1.00 55.59 93 SER A O 1
ATOM 706 N N . ALA A 1 94 ? 3.646 3.692 -15.892 1.00 50.16 94 ALA A N 1
ATOM 707 C CA . ALA A 1 94 ? 3.679 4.371 -17.187 1.00 50.16 94 ALA A CA 1
ATOM 708 C C . ALA A 1 94 ? 5.053 4.367 -17.889 1.00 50.16 94 ALA A C 1
ATOM 710 O O . ALA A 1 94 ? 5.109 4.609 -19.092 1.00 50.16 94 ALA A O 1
ATOM 711 N N . VAL A 1 95 ? 6.161 4.102 -17.179 1.00 48.25 95 VAL A N 1
ATOM 712 C CA . VAL A 1 95 ? 7.516 4.431 -17.686 1.00 48.25 95 VAL A CA 1
ATOM 713 C C . VAL A 1 95 ? 8.427 3.212 -17.911 1.00 48.25 95 VAL A C 1
ATOM 715 O O . VAL A 1 95 ? 9.503 3.348 -18.484 1.00 48.25 95 VAL A O 1
ATOM 718 N N . GLY A 1 96 ? 8.026 1.985 -17.561 1.00 47.34 96 GLY A N 1
ATOM 719 C CA . GLY A 1 96 ? 8.907 0.842 -17.827 1.00 47.34 96 GLY A CA 1
ATOM 720 C C . GLY A 1 96 ? 8.330 -0.536 -17.542 1.00 47.34 96 GLY A C 1
ATOM 721 O O . GLY A 1 96 ? 8.402 -1.029 -16.412 1.00 47.34 96 GLY A O 1
ATOM 722 N N . GLY A 1 97 ? 7.856 -1.189 -18.606 1.00 47.78 97 GLY A N 1
ATOM 723 C CA . GLY A 1 97 ? 7.847 -2.651 -18.714 1.00 47.78 97 GLY A CA 1
ATOM 724 C C . GLY A 1 97 ? 6.565 -3.390 -18.329 1.00 47.78 97 GLY A C 1
ATOM 725 O O . GLY A 1 97 ? 6.592 -4.616 -18.316 1.00 47.78 97 GLY A O 1
ATOM 726 N N . MET A 1 98 ? 5.451 -2.711 -18.046 1.00 53.44 98 MET A N 1
ATOM 727 C CA . MET A 1 98 ? 4.156 -3.401 -18.000 1.00 53.44 98 MET A CA 1
ATOM 728 C C . MET A 1 98 ? 3.638 -3.558 -19.437 1.00 53.44 98 MET A C 1
ATOM 730 O O . MET A 1 98 ? 3.539 -2.552 -20.146 1.00 53.44 98 MET A O 1
ATOM 734 N N . PRO A 1 99 ? 3.304 -4.776 -19.906 1.00 46.94 99 PRO A N 1
ATOM 735 C CA . PRO A 1 99 ? 2.619 -4.932 -21.181 1.00 46.94 99 PRO A CA 1
ATOM 736 C C . PRO A 1 99 ? 1.316 -4.134 -21.101 1.00 46.94 99 PRO A C 1
ATOM 738 O O . PRO A 1 99 ? 0.480 -4.409 -20.240 1.00 46.94 99 PRO A O 1
ATOM 741 N N . GLN A 1 100 ? 1.126 -3.149 -21.984 1.00 49.69 100 GLN A N 1
ATOM 742 C CA . GLN A 1 100 ? -0.075 -2.297 -21.996 1.00 49.69 100 GLN A CA 1
ATOM 743 C C . GLN A 1 100 ? -1.396 -3.091 -22.023 1.00 49.69 100 GLN A C 1
ATOM 745 O O . GLN A 1 100 ? -2.442 -2.550 -21.677 1.00 49.69 100 GLN A O 1
ATOM 750 N N . ALA A 1 101 ? -1.352 -4.368 -22.410 1.00 48.22 101 ALA A N 1
ATOM 751 C CA . ALA A 1 101 ? -2.484 -5.283 -22.386 1.00 48.22 101 ALA A CA 1
ATOM 752 C C . ALA A 1 101 ? -3.084 -5.496 -20.982 1.00 48.22 101 ALA A C 1
ATOM 754 O O . ALA A 1 101 ? -4.301 -5.593 -20.875 1.00 48.22 101 ALA A O 1
ATOM 755 N N . GLU A 1 102 ? -2.284 -5.526 -19.909 1.00 48.41 102 GLU A N 1
ATOM 756 C CA . GLU A 1 102 ? -2.825 -5.759 -18.555 1.00 48.41 102 GLU A CA 1
ATOM 757 C C . GLU A 1 102 ? -3.419 -4.498 -17.926 1.00 48.41 102 GLU A C 1
ATOM 759 O O . GLU A 1 102 ? -4.399 -4.581 -17.194 1.00 48.41 102 GLU A O 1
ATOM 764 N N . VAL A 1 103 ? -2.883 -3.322 -18.263 1.00 51.53 103 VAL A N 1
ATOM 765 C CA . VAL A 1 103 ? -3.392 -2.034 -17.760 1.00 51.53 103 VAL A CA 1
ATOM 766 C C . VAL A 1 103 ? -4.764 -1.698 -18.362 1.00 51.53 103 VAL A C 1
ATOM 768 O O . VAL A 1 103 ? -5.529 -0.963 -17.756 1.00 51.53 103 VAL A O 1
ATOM 771 N N . ARG A 1 104 ? -5.104 -2.250 -19.537 1.00 45.75 104 ARG A N 1
ATOM 772 C CA . ARG A 1 104 ? -6.414 -2.056 -20.191 1.00 45.75 104 ARG A CA 1
ATOM 773 C C . ARG A 1 104 ? -7.515 -3.002 -19.694 1.00 45.75 104 ARG A C 1
ATOM 775 O O . ARG A 1 104 ? -8.664 -2.817 -20.081 1.00 45.75 104 ARG A O 1
ATOM 782 N N . LEU A 1 105 ? -7.169 -4.025 -18.911 1.00 41.94 105 LEU A N 1
ATOM 783 C CA . LEU A 1 105 ? -8.101 -5.054 -18.423 1.00 41.94 105 LEU A CA 1
ATOM 784 C C . LEU A 1 105 ? -8.473 -4.895 -16.939 1.00 41.94 105 LEU A C 1
ATOM 786 O O . LEU A 1 105 ? -9.327 -5.640 -16.460 1.00 41.94 105 LEU A O 1
ATOM 790 N 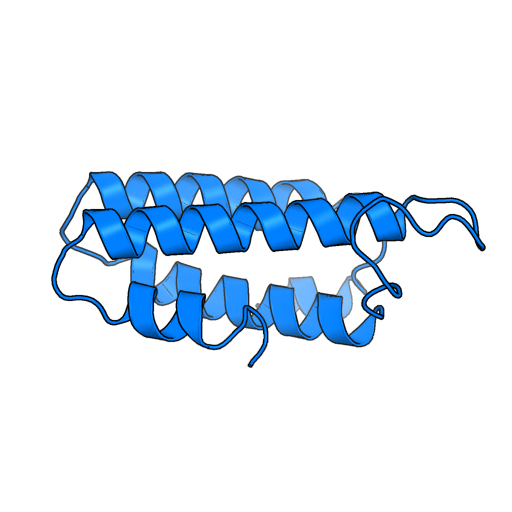N . ALA A 1 106 ? -7.833 -3.967 -16.226 1.00 43.59 106 ALA A N 1
ATOM 791 C CA . ALA A 1 106 ? -8.125 -3.616 -14.835 1.00 43.59 106 ALA A CA 1
ATOM 792 C C . ALA A 1 106 ? -8.936 -2.317 -14.765 1.00 43.59 106 ALA A C 1
ATOM 794 O O . ALA A 1 106 ? -9.789 -2.223 -13.855 1.00 43.59 106 ALA A O 1
#

Radius of gyration: 14.13 Å; chains: 1; bounding box: 38×23×37 Å

Foldseek 3Di:
DLLDPCLVVQCPDPDLVSVLVSLVSLLVVLVVLLVLQPDDPPDPPPPPDHDDPVSNVVSLVVLVVSLVVQCPDPDVSSVVSSVVSVCSSPVSCPPDDDDVVVVVVD